Protein AF-A0A368F8T3-F1 (afdb_monomer_lite)

InterPro domains:
  IPR056456 IFT80, second beta-propeller domain [PF23335] (15-98)

Foldseek 3Di:
DDPDFPWDFDDDQDFWDDDPQWIWGDPDQFWIWIDRNVDPPDIDIGGDPAGWRTWDDDDQWIWTDGQFWIWIAGVVDRPDTDIDTDPDRDDDGDTDGDD

Sequence (99 aa):
MFSSRAKAFFIFLFRTVECGGLEVVQTKRNILEVRDLNVDLAQESLETRDRITRAALAYNQLVVVTTLQLYIYSSKNWNTPVIVDLKEKAIALILQASR

Structure (mmCIF, N/CA/C/O backbone):
data_AF-A0A368F8T3-F1
#
_entry.id   AF-A0A368F8T3-F1
#
loop_
_atom_site.group_PDB
_atom_site.id
_atom_site.type_symbol
_atom_site.label_atom_id
_atom_site.label_alt_id
_atom_site.label_comp_id
_atom_site.label_asym_id
_atom_site.label_entity_id
_atom_site.label_seq_id
_atom_site.pdbx_PDB_ins_code
_atom_site.Cartn_x
_atom_site.Cartn_y
_atom_site.Cartn_z
_atom_site.occupancy
_atom_site.B_iso_or_equiv
_atom_site.auth_seq_id
_atom_site.auth_comp_id
_atom_site.auth_asym_id
_atom_site.auth_atom_id
_atom_site.pdbx_PDB_model_num
ATOM 1 N N . MET A 1 1 ? 3.594 -33.012 -16.118 1.00 35.03 1 MET A N 1
ATOM 2 C CA . MET A 1 1 ? 2.546 -32.003 -16.381 1.00 35.03 1 MET A CA 1
ATOM 3 C C . MET A 1 1 ? 1.869 -31.634 -15.062 1.00 35.03 1 MET A C 1
ATOM 5 O O . MET A 1 1 ? 0.837 -32.188 -14.739 1.00 35.03 1 MET A O 1
ATOM 9 N N . PHE A 1 2 ? 2.486 -30.751 -14.275 1.00 28.59 2 PHE A N 1
ATOM 10 C CA . PHE A 1 2 ? 1.852 -30.036 -13.159 1.00 28.59 2 PHE A CA 1
ATOM 11 C C . PHE A 1 2 ? 2.541 -28.671 -13.093 1.00 28.59 2 PHE A C 1
ATOM 13 O O . PHE A 1 2 ? 3.671 -28.550 -12.632 1.00 28.59 2 PHE A O 1
ATOM 20 N N . SER A 1 3 ? 1.901 -27.668 -13.694 1.00 37.78 3 SER A N 1
ATOM 21 C CA . SER A 1 3 ? 2.357 -26.278 -13.681 1.00 37.78 3 SER A CA 1
ATOM 22 C C . SER A 1 3 ? 2.016 -25.691 -12.313 1.00 37.78 3 SER A C 1
ATOM 24 O O . SER A 1 3 ? 0.843 -25.562 -11.954 1.00 37.78 3 SER A O 1
ATOM 26 N N . SER A 1 4 ? 3.051 -25.424 -11.519 1.00 37.12 4 SER A N 1
ATOM 27 C CA . SER A 1 4 ? 2.927 -24.845 -10.186 1.00 37.12 4 SER A CA 1
ATOM 28 C C . SER A 1 4 ? 2.460 -23.396 -10.316 1.00 37.12 4 SER A C 1
ATOM 30 O O . SER A 1 4 ? 3.235 -22.502 -10.654 1.00 37.12 4 SER A O 1
ATOM 32 N N . ARG A 1 5 ? 1.163 -23.162 -10.088 1.00 41.06 5 ARG A N 1
ATOM 33 C CA . ARG A 1 5 ? 0.619 -21.817 -9.880 1.00 41.06 5 ARG A CA 1
ATOM 34 C C . ARG A 1 5 ? 1.248 -21.270 -8.604 1.00 41.06 5 ARG A C 1
ATOM 36 O O . ARG A 1 5 ? 0.858 -21.677 -7.511 1.00 41.06 5 ARG A O 1
ATOM 43 N N . ALA A 1 6 ? 2.218 -20.372 -8.749 1.00 38.25 6 ALA A N 1
ATOM 44 C CA . ALA A 1 6 ? 2.788 -19.631 -7.636 1.00 38.25 6 ALA A CA 1
ATOM 45 C C . ALA A 1 6 ? 1.669 -18.818 -6.973 1.00 38.25 6 ALA A C 1
ATOM 47 O O . ALA A 1 6 ? 1.279 -17.765 -7.468 1.00 38.25 6 ALA A O 1
ATOM 48 N N . LYS A 1 7 ? 1.103 -19.347 -5.887 1.00 35.06 7 LYS A N 1
ATOM 49 C CA . LYS A 1 7 ? 0.261 -18.598 -4.958 1.00 35.06 7 LYS A CA 1
ATOM 50 C C . LYS A 1 7 ? 1.215 -17.884 -4.010 1.00 35.06 7 LYS A C 1
ATOM 52 O O . LYS A 1 7 ? 1.825 -18.526 -3.161 1.00 35.06 7 LYS A O 1
ATOM 57 N N . ALA A 1 8 ? 1.384 -16.581 -4.187 1.00 41.00 8 ALA A N 1
ATOM 58 C CA . ALA A 1 8 ? 2.160 -15.768 -3.263 1.00 41.00 8 ALA A CA 1
ATOM 59 C C . ALA A 1 8 ? 1.287 -15.476 -2.031 1.00 41.00 8 ALA A C 1
ATOM 61 O O . ALA A 1 8 ? 0.326 -14.712 -2.104 1.00 41.00 8 ALA A O 1
ATOM 62 N N . PHE A 1 9 ? 1.575 -16.146 -0.915 1.00 39.34 9 PHE A N 1
ATOM 63 C CA . PHE A 1 9 ? 0.881 -15.952 0.357 1.00 39.34 9 PHE A CA 1
ATOM 64 C C . PHE A 1 9 ? 1.759 -15.067 1.242 1.00 39.34 9 PHE A C 1
ATOM 66 O O . PHE A 1 9 ? 2.722 -15.548 1.831 1.00 39.34 9 PHE A O 1
ATOM 73 N N . PHE A 1 10 ? 1.463 -13.770 1.305 1.00 44.25 10 PHE A N 1
ATOM 74 C CA . PHE A 1 10 ? 2.228 -12.829 2.124 1.00 44.25 10 PHE A CA 1
ATOM 75 C C . PHE A 1 10 ? 1.304 -12.165 3.143 1.00 44.25 10 PHE A C 1
ATOM 77 O O . PHE A 1 10 ? 0.534 -11.260 2.834 1.00 44.25 10 PHE A O 1
ATOM 84 N N . ILE A 1 11 ? 1.384 -12.640 4.386 1.00 44.19 11 ILE A N 1
ATOM 85 C CA . ILE A 1 11 ? 0.912 -11.908 5.561 1.00 44.19 11 ILE A CA 1
ATOM 86 C C . ILE A 1 11 ? 2.146 -11.205 6.116 1.00 44.19 11 ILE A C 1
ATOM 88 O O . ILE A 1 11 ? 3.058 -11.882 6.584 1.00 44.19 11 ILE A O 1
ATOM 92 N N . PHE A 1 12 ? 2.191 -9.874 6.081 1.00 51.75 12 PHE A N 1
ATOM 93 C CA . PHE A 1 12 ? 3.278 -9.130 6.716 1.00 51.75 12 PHE A CA 1
ATOM 94 C C . PHE A 1 12 ? 2.748 -8.214 7.814 1.00 51.75 12 PHE A C 1
ATOM 96 O O . PHE A 1 12 ? 1.794 -7.461 7.615 1.00 51.75 12 PHE A O 1
ATOM 103 N N . LEU A 1 13 ? 3.368 -8.331 8.990 1.00 48.25 13 LEU A N 1
ATOM 104 C CA . LEU A 1 13 ? 3.116 -7.488 10.155 1.00 48.25 13 LEU A CA 1
ATOM 105 C C . LEU A 1 13 ? 4.098 -6.302 10.245 1.00 48.25 13 LEU A C 1
ATOM 107 O O . LEU A 1 13 ? 3.773 -5.399 10.992 1.00 48.25 13 LEU A O 1
ATOM 111 N N . PHE A 1 14 ? 5.222 -6.266 9.499 1.00 44.53 14 PHE A N 1
ATOM 112 C CA . PHE A 1 14 ? 6.171 -5.130 9.282 1.00 44.53 14 PHE A CA 1
ATOM 113 C C . PHE A 1 14 ? 7.365 -5.636 8.426 1.00 44.53 14 PHE A C 1
ATOM 115 O O . PHE A 1 14 ? 7.779 -6.758 8.677 1.00 44.53 14 PHE A O 1
ATOM 122 N N . ARG A 1 15 ? 8.022 -4.957 7.462 1.00 60.44 15 ARG A N 1
ATOM 123 C CA . ARG A 1 15 ? 8.053 -3.537 7.034 1.00 60.44 15 ARG A CA 1
ATOM 124 C C . ARG A 1 15 ? 8.513 -3.331 5.559 1.00 60.44 15 ARG A C 1
ATOM 126 O O . ARG A 1 15 ? 8.457 -2.193 5.100 1.00 60.44 15 ARG A O 1
ATOM 133 N N . THR A 1 16 ? 8.903 -4.387 4.833 1.00 59.69 16 THR A N 1
ATOM 134 C CA . THR A 1 16 ? 9.362 -4.320 3.429 1.00 59.69 16 THR A CA 1
ATOM 135 C C . THR A 1 16 ? 8.768 -5.467 2.610 1.00 59.69 16 THR A C 1
ATOM 137 O O . THR A 1 16 ? 8.722 -6.595 3.102 1.00 59.69 16 THR A O 1
ATOM 140 N N . VAL A 1 17 ? 8.306 -5.198 1.385 1.00 63.78 17 VAL A N 1
ATOM 141 C CA . VAL A 1 17 ? 7.881 -6.232 0.424 1.00 63.78 17 VAL A CA 1
ATOM 142 C C . VAL A 1 17 ? 8.636 -6.050 -0.884 1.00 63.78 17 VAL A C 1
ATOM 144 O O . VAL A 1 17 ? 8.654 -4.950 -1.429 1.00 63.78 17 VAL A O 1
ATOM 147 N N . GLU A 1 18 ? 9.206 -7.139 -1.393 1.00 64.50 18 GLU A N 1
ATOM 148 C CA . GLU A 1 18 ? 9.909 -7.169 -2.672 1.00 64.50 18 GLU A CA 1
ATOM 149 C C . GLU A 1 18 ? 9.170 -8.062 -3.670 1.00 64.50 18 GLU A C 1
ATOM 151 O O . GLU A 1 18 ? 8.843 -9.216 -3.381 1.00 64.50 18 GLU A O 1
ATOM 156 N N . CYS A 1 19 ? 8.896 -7.544 -4.865 1.00 71.38 19 CYS A N 1
ATOM 157 C CA . CYS A 1 19 ? 8.332 -8.339 -5.951 1.00 71.38 19 CYS A CA 1
ATOM 158 C C . CYS A 1 19 ? 8.735 -7.760 -7.305 1.00 71.38 19 CYS A C 1
ATOM 160 O O . CYS A 1 19 ? 8.445 -6.603 -7.596 1.00 71.38 19 CYS A O 1
ATOM 162 N N . GLY A 1 20 ? 9.365 -8.576 -8.155 1.00 71.75 20 GLY A N 1
ATOM 163 C CA . GLY A 1 20 ? 9.646 -8.195 -9.543 1.00 71.75 20 GLY A CA 1
ATOM 164 C C . GLY A 1 20 ? 10.530 -6.953 -9.690 1.00 71.75 20 GLY A C 1
ATOM 165 O O . GLY A 1 20 ? 10.332 -6.191 -10.628 1.00 71.75 20 GLY A O 1
ATOM 166 N N . GLY A 1 21 ? 11.466 -6.734 -8.761 1.00 83.94 21 GLY A N 1
ATOM 167 C CA . GLY A 1 21 ? 12.348 -5.563 -8.752 1.00 83.94 21 GLY A CA 1
ATOM 168 C C . GLY A 1 21 ? 11.756 -4.318 -8.091 1.00 83.94 21 GLY A C 1
ATOM 169 O O . GLY A 1 21 ? 12.431 -3.305 -8.029 1.00 83.94 21 GLY A O 1
ATOM 170 N N . LEU A 1 22 ? 10.535 -4.380 -7.560 1.00 88.06 22 LEU A N 1
ATOM 171 C CA . LEU A 1 22 ? 9.974 -3.313 -6.736 1.00 88.06 22 LEU A CA 1
ATOM 172 C C . LEU A 1 22 ? 10.173 -3.635 -5.260 1.00 88.06 22 LEU A C 1
ATOM 174 O O . LEU A 1 22 ? 9.831 -4.734 -4.824 1.00 88.06 22 LEU A O 1
ATOM 178 N N . GLU A 1 23 ? 10.657 -2.659 -4.505 1.00 89.19 23 GLU A N 1
ATOM 179 C CA . GLU A 1 23 ? 10.724 -2.662 -3.049 1.00 89.19 23 GLU A CA 1
ATOM 180 C C . GLU A 1 23 ? 9.697 -1.664 -2.503 1.00 89.19 23 GLU A C 1
ATOM 182 O O . GLU A 1 23 ? 9.598 -0.533 -2.977 1.00 89.19 23 GLU A O 1
ATOM 187 N N . VAL A 1 24 ? 8.920 -2.073 -1.502 1.00 90.94 24 VAL A N 1
ATOM 188 C CA . VAL A 1 24 ? 7.955 -1.198 -0.825 1.00 90.94 24 VAL A CA 1
ATOM 189 C C . VAL A 1 24 ? 8.242 -1.195 0.663 1.00 90.94 24 VAL A C 1
ATOM 191 O O . VAL A 1 24 ? 8.131 -2.239 1.303 1.00 90.94 24 VAL A O 1
ATOM 194 N N . VAL A 1 25 ? 8.542 -0.024 1.222 1.00 90.88 25 VAL A N 1
ATOM 195 C CA . VAL A 1 25 ? 8.895 0.155 2.634 1.00 90.88 25 VAL A CA 1
ATOM 196 C C . VAL A 1 25 ? 7.895 1.071 3.321 1.00 90.88 25 VAL A C 1
ATOM 198 O O . VAL A 1 25 ? 7.668 2.202 2.899 1.00 90.88 25 VAL A O 1
ATOM 201 N N . GLN A 1 26 ? 7.341 0.631 4.451 1.00 92.62 26 GLN A N 1
ATOM 202 C CA . GLN A 1 26 ? 6.543 1.523 5.290 1.00 92.62 26 GLN A CA 1
ATOM 203 C C . GLN A 1 26 ? 7.450 2.409 6.149 1.00 92.62 26 GLN A C 1
ATOM 205 O O . GLN A 1 26 ? 8.050 1.956 7.132 1.00 92.62 26 GLN A O 1
ATOM 210 N N . THR A 1 27 ? 7.526 3.694 5.808 1.00 91.81 27 THR A N 1
ATOM 211 C CA . THR A 1 27 ? 8.356 4.673 6.525 1.00 91.81 27 THR A CA 1
ATOM 212 C C . THR A 1 27 ? 7.601 5.333 7.674 1.00 91.81 27 THR A C 1
ATOM 214 O O . THR A 1 27 ? 8.174 5.533 8.748 1.00 91.81 27 THR A O 1
ATOM 217 N N . LYS A 1 28 ? 6.295 5.592 7.506 1.00 92.81 28 LYS A N 1
ATOM 218 C CA . LYS A 1 28 ? 5.411 6.144 8.549 1.00 92.81 28 LYS A CA 1
ATOM 219 C C . LYS A 1 28 ? 4.105 5.363 8.655 1.00 92.81 28 LYS A C 1
ATOM 221 O O . LYS A 1 28 ? 3.777 4.516 7.832 1.00 92.81 28 LYS A O 1
ATOM 226 N N . ARG A 1 29 ? 3.300 5.687 9.671 1.00 94.12 29 ARG A N 1
ATOM 227 C CA . ARG A 1 29 ? 1.998 5.038 9.915 1.00 94.12 29 ARG A CA 1
ATOM 228 C C . ARG A 1 29 ? 1.037 5.091 8.716 1.00 94.12 29 ARG A C 1
ATOM 230 O O . ARG A 1 29 ? 0.158 4.245 8.639 1.00 94.12 29 ARG A O 1
ATOM 237 N N . ASN A 1 30 ? 1.185 6.073 7.832 1.00 95.50 30 ASN A N 1
ATOM 238 C CA . ASN A 1 30 ? 0.335 6.318 6.668 1.00 95.50 30 ASN A CA 1
ATOM 239 C C . ASN A 1 30 ? 1.143 6.582 5.382 1.00 95.50 30 ASN A C 1
ATOM 241 O O . ASN A 1 30 ? 0.590 7.123 4.435 1.00 95.50 30 ASN A O 1
ATOM 245 N N . ILE A 1 31 ? 2.443 6.255 5.361 1.00 95.44 31 ILE A N 1
ATOM 246 C CA . ILE A 1 31 ? 3.313 6.494 4.198 1.00 95.44 31 ILE A CA 1
ATOM 247 C C . ILE A 1 31 ? 4.069 5.215 3.842 1.00 95.44 31 ILE A C 1
ATOM 249 O O . ILE A 1 31 ? 4.680 4.591 4.720 1.00 95.44 31 ILE A O 1
ATOM 253 N N . LEU A 1 32 ? 4.039 4.868 2.556 1.00 95.12 32 LEU A N 1
ATOM 254 C CA .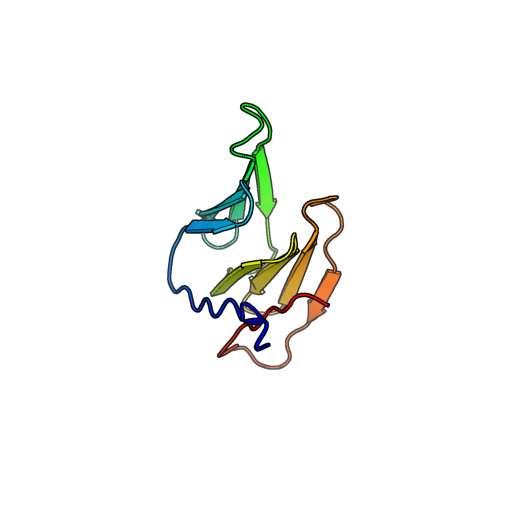 LEU A 1 32 ? 4.867 3.841 1.927 1.00 95.12 32 LEU A CA 1
ATOM 255 C C . LEU A 1 32 ? 5.797 4.499 0.909 1.00 95.12 32 LEU A C 1
ATOM 257 O O . LEU A 1 32 ? 5.344 5.284 0.087 1.00 95.12 32 LEU A O 1
ATOM 261 N N . GLU A 1 33 ? 7.072 4.141 0.940 1.00 94.12 33 GLU A N 1
ATOM 262 C CA . GLU A 1 33 ? 8.020 4.457 -0.125 1.00 94.12 33 GLU A CA 1
ATOM 263 C C . GLU A 1 33 ? 8.106 3.256 -1.059 1.00 94.12 33 GLU A C 1
ATOM 265 O O . GLU A 1 33 ? 8.307 2.130 -0.598 1.00 94.12 33 GLU A O 1
ATOM 270 N N . VAL A 1 34 ? 7.946 3.490 -2.357 1.00 93.12 34 VAL A N 1
ATOM 271 C CA . VAL A 1 34 ? 8.120 2.480 -3.399 1.00 93.12 34 VAL A CA 1
ATOM 272 C C . VAL A 1 34 ? 9.376 2.810 -4.184 1.00 93.12 34 VAL A C 1
ATOM 274 O O . VAL A 1 34 ? 9.514 3.930 -4.667 1.00 93.12 34 VAL A O 1
ATOM 277 N N . ARG A 1 35 ? 10.274 1.840 -4.332 1.00 91.00 35 ARG A N 1
ATOM 278 C CA . ARG A 1 35 ? 11.506 1.956 -5.108 1.00 91.00 35 ARG A CA 1
ATOM 279 C C . ARG A 1 35 ? 11.536 0.892 -6.197 1.00 91.00 35 ARG A C 1
ATOM 281 O O . ARG A 1 35 ? 11.289 -0.280 -5.919 1.00 91.00 35 ARG A O 1
ATOM 288 N N . ASP A 1 36 ? 11.875 1.289 -7.419 1.00 88.38 36 ASP A N 1
ATOM 289 C CA . ASP A 1 36 ? 12.262 0.341 -8.465 1.00 88.38 36 ASP A CA 1
ATOM 290 C C . ASP A 1 36 ? 13.767 0.083 -8.374 1.00 88.38 36 ASP A C 1
ATOM 292 O O . ASP A 1 36 ? 14.587 0.961 -8.622 1.00 88.38 36 ASP A O 1
ATOM 296 N N . LEU A 1 37 ? 14.139 -1.135 -7.994 1.00 85.75 37 LEU A N 1
ATOM 297 C CA . LEU A 1 37 ? 15.526 -1.567 -7.844 1.00 85.75 37 LEU A CA 1
ATOM 298 C C . LEU A 1 37 ? 16.258 -1.685 -9.189 1.00 85.75 37 LEU A C 1
ATOM 300 O O . LEU A 1 37 ? 17.476 -1.838 -9.201 1.00 85.75 37 LEU A O 1
ATOM 304 N N . ASN A 1 38 ? 15.544 -1.617 -10.317 1.00 85.19 38 ASN A N 1
ATOM 305 C CA . ASN A 1 38 ? 16.149 -1.603 -11.648 1.00 85.19 38 ASN A CA 1
ATOM 306 C C . ASN A 1 38 ? 16.432 -0.180 -12.155 1.00 85.19 38 ASN A C 1
ATOM 308 O O . ASN A 1 38 ? 17.064 -0.024 -13.201 1.00 85.19 38 ASN A O 1
ATOM 312 N N . VAL A 1 39 ? 15.941 0.851 -11.457 1.00 83.56 39 VAL A N 1
ATOM 313 C CA . VAL A 1 39 ? 16.038 2.253 -11.875 1.00 83.56 39 VAL A CA 1
ATOM 314 C C . VAL A 1 39 ? 16.458 3.111 -10.679 1.00 83.56 39 VAL A C 1
ATOM 316 O O . VAL A 1 39 ? 15.633 3.465 -9.844 1.00 83.56 39 VAL A O 1
ATOM 319 N N . ASP A 1 40 ? 17.732 3.513 -10.636 1.00 72.69 40 ASP A N 1
ATOM 320 C CA . ASP A 1 40 ? 18.370 4.183 -9.481 1.00 72.69 40 ASP A CA 1
ATOM 321 C C . ASP A 1 40 ? 17.616 5.401 -8.907 1.00 72.69 40 ASP A C 1
ATOM 323 O O . ASP A 1 40 ? 17.755 5.715 -7.725 1.00 72.69 40 ASP A O 1
ATOM 327 N N . LEU A 1 41 ? 16.826 6.106 -9.724 1.00 74.00 41 LEU A N 1
ATOM 328 C CA . LEU A 1 41 ? 16.121 7.336 -9.336 1.00 74.00 41 LEU A CA 1
ATOM 329 C C . LEU A 1 41 ? 14.593 7.190 -9.260 1.00 74.00 41 LEU A C 1
ATOM 331 O O . LEU A 1 41 ? 13.904 8.182 -9.025 1.00 74.00 41 LEU A O 1
ATOM 335 N N . ALA A 1 42 ? 14.039 5.993 -9.463 1.00 79.56 42 ALA A N 1
ATOM 336 C CA . ALA A 1 42 ? 12.596 5.782 -9.407 1.00 79.56 42 ALA A CA 1
ATOM 337 C C . ALA A 1 42 ? 12.157 5.484 -7.966 1.00 79.56 42 ALA A C 1
ATOM 339 O O . ALA A 1 42 ? 12.173 4.336 -7.514 1.00 79.56 42 ALA A O 1
ATOM 340 N N . GLN A 1 43 ? 11.767 6.540 -7.251 1.00 87.50 43 GLN A N 1
ATOM 341 C CA . GLN A 1 43 ? 11.197 6.454 -5.911 1.00 87.50 43 GLN A CA 1
ATOM 342 C C . GLN A 1 43 ? 9.907 7.275 -5.825 1.00 87.50 43 GLN A C 1
ATOM 344 O O . GLN A 1 43 ? 9.878 8.432 -6.234 1.00 87.50 43 GLN A O 1
ATOM 349 N N . GLU A 1 44 ? 8.859 6.677 -5.267 1.00 93.62 44 GLU A N 1
ATOM 350 C CA . GLU A 1 44 ? 7.533 7.280 -5.125 1.00 93.62 44 GLU A CA 1
ATOM 351 C C . GLU A 1 44 ? 7.055 7.178 -3.674 1.00 93.62 44 GLU A C 1
ATOM 353 O O . GLU A 1 44 ? 7.165 6.121 -3.047 1.00 93.62 44 GLU A O 1
ATOM 358 N N . SER A 1 45 ? 6.487 8.266 -3.149 1.00 95.19 45 SER A N 1
ATOM 359 C CA . SER A 1 45 ? 5.941 8.320 -1.789 1.00 95.19 45 SER A CA 1
ATOM 360 C C . SER A 1 45 ? 4.417 8.257 -1.836 1.00 95.19 45 SER A C 1
ATOM 362 O O . SER A 1 45 ? 3.755 9.167 -2.335 1.00 95.19 45 SER A O 1
ATOM 364 N N . LEU A 1 46 ? 3.847 7.164 -1.332 1.00 96.38 46 LEU A N 1
ATOM 365 C CA . LEU A 1 46 ? 2.408 6.920 -1.312 1.00 96.38 46 LEU A CA 1
ATOM 366 C C . LEU A 1 46 ? 1.852 7.240 0.070 1.00 96.38 46 LEU A C 1
ATOM 368 O O . LEU A 1 46 ? 2.088 6.507 1.035 1.00 96.38 46 LEU A O 1
ATOM 372 N N . GLU A 1 47 ? 1.081 8.320 0.157 1.00 96.38 47 GLU A N 1
ATOM 373 C CA . GLU A 1 47 ? 0.404 8.721 1.385 1.00 96.38 47 GLU A CA 1
ATOM 374 C C . GLU A 1 47 ? -1.060 8.262 1.392 1.00 96.38 47 GLU A C 1
ATOM 376 O O . GLU A 1 47 ? -1.839 8.542 0.479 1.00 96.38 47 GLU A O 1
ATOM 381 N N . THR A 1 48 ? -1.449 7.557 2.453 1.00 96.19 48 THR A N 1
ATOM 382 C CA . THR A 1 48 ? -2.838 7.182 2.718 1.00 96.19 48 THR A CA 1
ATOM 383 C C . THR A 1 48 ? -3.482 8.150 3.703 1.00 96.19 48 THR A C 1
ATOM 385 O O . THR A 1 48 ? -2.822 8.723 4.575 1.00 96.19 48 THR A O 1
ATOM 388 N N . ARG A 1 49 ? -4.812 8.285 3.622 1.00 95.69 49 ARG A N 1
ATOM 389 C CA . ARG A 1 49 ? -5.587 9.115 4.559 1.00 95.69 49 ARG A CA 1
ATOM 390 C C . ARG A 1 49 ? -5.490 8.601 5.996 1.00 95.69 49 ARG A C 1
ATOM 392 O O . ARG A 1 49 ? -5.352 9.376 6.938 1.00 95.69 49 ARG A O 1
ATOM 399 N N . ASP A 1 50 ? -5.578 7.285 6.148 1.00 93.31 50 ASP A N 1
ATOM 400 C CA . ASP A 1 50 ? -5.641 6.602 7.435 1.00 93.31 50 ASP A CA 1
ATOM 401 C C . ASP A 1 50 ? -4.406 5.734 7.684 1.00 93.31 50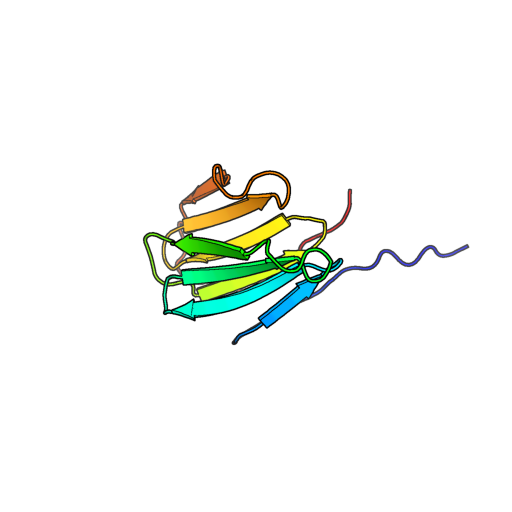 ASP A C 1
ATOM 403 O O . ASP A 1 50 ? -3.589 5.501 6.791 1.00 93.31 50 ASP A O 1
ATOM 407 N N . ARG A 1 51 ? -4.273 5.218 8.912 1.00 92.81 51 ARG A N 1
ATOM 408 C CA . ARG A 1 51 ? -3.161 4.335 9.281 1.00 92.81 51 ARG A CA 1
ATOM 409 C C . ARG A 1 51 ? -3.196 3.052 8.454 1.00 92.81 51 ARG A C 1
ATOM 411 O O . ARG A 1 51 ? -4.185 2.321 8.485 1.00 92.81 51 ARG A O 1
ATOM 418 N N . ILE A 1 52 ? -2.072 2.740 7.825 1.00 93.06 52 ILE A N 1
ATOM 419 C CA . ILE A 1 52 ? -1.820 1.482 7.130 1.00 93.06 52 ILE A CA 1
ATOM 420 C C . ILE A 1 52 ? -1.722 0.371 8.171 1.00 93.06 52 ILE A C 1
ATOM 422 O O . ILE A 1 52 ? -0.973 0.466 9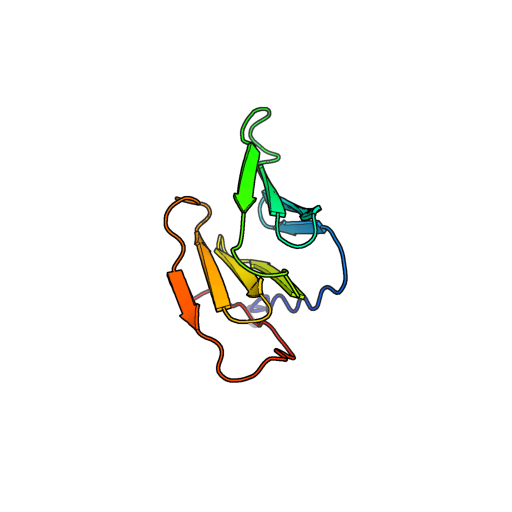.145 1.00 93.06 52 ILE A O 1
ATOM 426 N N . THR A 1 53 ? -2.517 -0.671 7.971 1.00 90.88 53 THR A N 1
ATOM 427 C CA . THR A 1 53 ? -2.552 -1.862 8.821 1.00 90.88 53 THR A CA 1
ATOM 428 C C . THR A 1 53 ? -1.913 -3.065 8.148 1.00 90.88 53 THR A C 1
ATOM 430 O O . THR A 1 53 ? -1.341 -3.902 8.842 1.00 90.88 53 THR A O 1
ATOM 433 N N . ARG A 1 54 ? -1.993 -3.157 6.813 1.00 90.94 54 ARG A N 1
ATOM 434 C CA . ARG A 1 54 ? -1.361 -4.208 6.009 1.00 90.94 54 ARG A CA 1
ATOM 435 C C . ARG A 1 54 ? -0.991 -3.673 4.633 1.00 90.94 54 ARG A C 1
ATOM 437 O O . ARG A 1 54 ? -1.665 -2.787 4.113 1.00 90.94 54 ARG A O 1
ATOM 444 N N . ALA A 1 55 ? 0.022 -4.273 4.027 1.00 91.56 55 ALA A N 1
ATOM 445 C CA . ALA A 1 55 ? 0.345 -4.082 2.624 1.00 91.56 55 ALA A CA 1
ATOM 446 C C . ALA A 1 55 ? 0.778 -5.417 2.008 1.00 91.56 55 ALA A C 1
ATOM 448 O O . ALA A 1 55 ? 1.346 -6.264 2.701 1.00 91.56 55 ALA A O 1
ATOM 449 N N . ALA A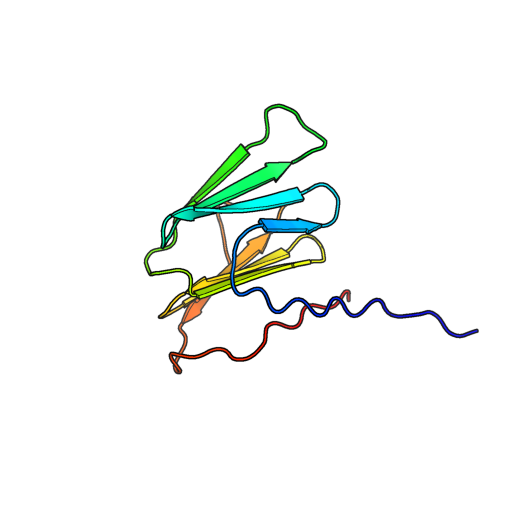 1 56 ? 0.497 -5.605 0.723 1.00 91.94 56 ALA A N 1
ATOM 450 C CA . ALA A 1 56 ? 0.941 -6.753 -0.056 1.00 91.94 56 ALA A CA 1
ATOM 451 C C . ALA A 1 56 ? 1.259 -6.312 -1.487 1.00 91.94 56 ALA A C 1
ATOM 453 O O . ALA A 1 56 ? 0.504 -5.548 -2.084 1.00 91.94 56 ALA A O 1
ATOM 454 N N . LEU A 1 57 ? 2.375 -6.793 -2.027 1.00 90.50 57 LEU A N 1
ATOM 455 C CA . LEU A 1 57 ? 2.814 -6.511 -3.387 1.00 90.50 57 LEU A CA 1
ATOM 456 C C . LEU A 1 57 ? 2.944 -7.831 -4.142 1.00 90.50 57 LEU A C 1
ATOM 458 O O . LEU A 1 57 ? 3.729 -8.698 -3.763 1.00 90.50 57 LEU A O 1
ATOM 462 N N . ALA A 1 58 ? 2.189 -7.966 -5.226 1.00 88.62 58 ALA A N 1
ATOM 463 C CA . ALA A 1 58 ? 2.298 -9.090 -6.143 1.00 88.62 58 ALA A CA 1
ATOM 464 C C . ALA A 1 58 ? 1.714 -8.719 -7.509 1.00 88.62 58 ALA A C 1
ATOM 466 O O . ALA A 1 58 ? 0.790 -7.912 -7.606 1.00 88.62 58 ALA A O 1
ATOM 467 N N . TYR A 1 59 ? 2.226 -9.338 -8.575 1.00 88.31 59 TYR A N 1
ATOM 468 C CA . TYR A 1 59 ? 1.700 -9.194 -9.941 1.00 88.31 59 TYR A CA 1
ATOM 469 C C . TYR A 1 59 ? 1.512 -7.733 -10.389 1.00 88.31 59 TYR A C 1
ATOM 471 O O . TYR A 1 59 ? 0.491 -7.391 -10.986 1.00 88.31 59 TYR A O 1
ATOM 479 N N . ASN A 1 60 ? 2.489 -6.862 -10.107 1.00 88.88 60 ASN A N 1
ATOM 480 C CA . ASN A 1 60 ? 2.453 -5.432 -10.459 1.00 88.88 60 ASN A CA 1
ATOM 481 C C . ASN A 1 60 ? 1.312 -4.640 -9.791 1.00 88.88 60 ASN A C 1
ATOM 483 O O . ASN A 1 60 ? 0.905 -3.587 -10.291 1.00 88.88 60 ASN A O 1
ATOM 487 N N . GLN A 1 61 ? 0.770 -5.163 -8.688 1.00 91.44 61 GLN A N 1
ATOM 488 C CA . GLN A 1 61 ? -0.273 -4.533 -7.888 1.00 91.44 61 GLN A CA 1
ATOM 489 C C . GLN A 1 61 ? 0.163 -4.474 -6.422 1.00 91.44 61 GLN A C 1
ATOM 491 O O . GLN A 1 61 ? 0.498 -5.501 -5.823 1.00 91.44 61 GLN A O 1
ATOM 496 N N . LEU A 1 62 ? 0.118 -3.279 -5.841 1.00 93.88 62 LEU A N 1
ATOM 497 C CA . LEU A 1 62 ? 0.312 -3.054 -4.413 1.00 93.88 62 LEU A CA 1
ATOM 498 C C . LEU A 1 62 ? -1.058 -2.827 -3.774 1.00 93.88 62 LEU A C 1
ATOM 500 O O . LEU A 1 62 ? -1.735 -1.841 -4.058 1.00 93.88 62 LEU A O 1
ATOM 504 N N . VAL A 1 63 ? -1.461 -3.746 -2.905 1.00 95.06 63 VAL A N 1
ATOM 505 C CA . VAL A 1 63 ? -2.667 -3.631 -2.089 1.00 95.06 63 VAL A CA 1
ATOM 506 C C . VAL A 1 63 ? -2.273 -3.054 -0.737 1.00 95.06 63 VAL A C 1
ATOM 508 O O . VAL A 1 63 ? -1.457 -3.642 -0.030 1.00 95.06 63 VAL A O 1
ATOM 511 N N . VAL A 1 64 ? -2.872 -1.929 -0.355 1.00 94.50 64 VAL A N 1
ATOM 512 C CA . VAL A 1 64 ? -2.658 -1.272 0.939 1.00 94.50 64 VAL A CA 1
ATOM 513 C C . VAL A 1 64 ? -3.9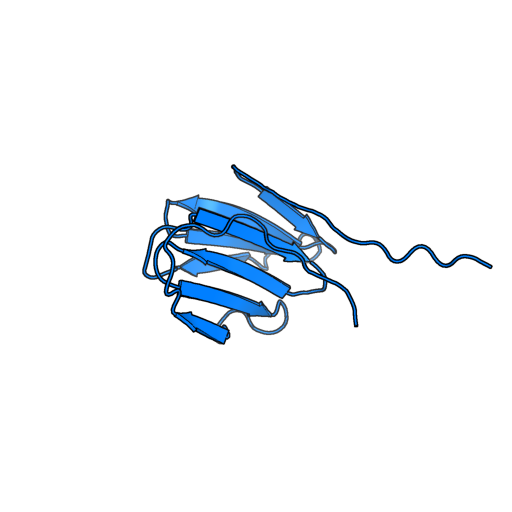79 -1.228 1.686 1.00 94.50 64 VAL A C 1
ATOM 515 O O . VAL A 1 64 ? -4.962 -0.673 1.208 1.00 94.50 64 VAL A O 1
ATOM 518 N N . VAL A 1 65 ? -4.006 -1.811 2.876 1.00 94.19 65 VAL A N 1
ATOM 519 C CA . VAL A 1 65 ? -5.175 -1.825 3.754 1.00 94.19 65 VAL A CA 1
ATOM 520 C C . VAL A 1 65 ? -4.944 -0.819 4.865 1.00 94.19 65 VAL A C 1
ATOM 522 O O . VAL A 1 65 ? -3.998 -0.951 5.646 1.00 94.19 65 VAL A O 1
ATOM 525 N N . THR A 1 66 ? -5.829 0.159 4.985 1.00 93.56 66 THR A N 1
ATOM 526 C CA . THR A 1 66 ? -5.870 1.095 6.107 1.00 93.56 66 THR A CA 1
ATOM 527 C C . THR A 1 66 ? -6.936 0.682 7.119 1.00 93.56 66 THR A C 1
ATOM 529 O O . THR A 1 66 ? -7.552 -0.376 7.009 1.00 93.56 66 THR A O 1
ATOM 532 N N . THR A 1 67 ? -7.154 1.499 8.147 1.00 91.69 67 THR A N 1
ATOM 533 C CA . THR A 1 67 ? -8.229 1.265 9.119 1.00 91.69 67 THR A CA 1
ATOM 534 C C . THR A 1 67 ? -9.635 1.442 8.548 1.00 91.69 67 THR A C 1
ATOM 536 O O . THR A 1 67 ? -10.577 0.961 9.174 1.00 91.69 67 THR A O 1
ATOM 539 N N . LEU A 1 68 ? -9.788 2.153 7.424 1.00 93.56 68 LEU A N 1
ATOM 540 C CA . LEU A 1 68 ? -11.093 2.506 6.845 1.00 93.56 68 LEU A CA 1
ATOM 541 C C . LEU A 1 68 ? -11.215 2.173 5.355 1.00 93.56 68 LEU A C 1
ATOM 543 O O . LEU A 1 68 ? -12.331 2.078 4.855 1.00 93.56 68 LEU A O 1
ATOM 547 N N . GLN A 1 69 ? -10.102 2.009 4.640 1.00 95.31 69 GLN A N 1
ATOM 548 C CA . GLN A 1 69 ? -10.090 1.881 3.187 1.00 95.31 69 GLN A CA 1
ATOM 549 C C . GLN A 1 69 ? -9.056 0.856 2.724 1.00 95.31 69 GLN A C 1
ATOM 551 O O . GLN A 1 69 ? -8.068 0.575 3.400 1.00 95.31 69 GLN A O 1
ATOM 556 N N . LEU A 1 70 ? -9.273 0.316 1.535 1.00 94.56 70 LEU A N 1
ATOM 557 C CA . LEU A 1 70 ? -8.312 -0.467 0.780 1.00 94.56 70 LEU A CA 1
ATOM 558 C C . LEU A 1 70 ? -7.941 0.309 -0.482 1.00 94.56 70 LEU A C 1
ATOM 560 O O . LEU A 1 70 ? -8.814 0.783 -1.203 1.00 94.56 70 LEU A O 1
ATOM 564 N N . TYR A 1 71 ? -6.645 0.418 -0.737 1.00 97.25 71 TYR A N 1
ATOM 565 C CA . TYR A 1 71 ? -6.070 1.013 -1.932 1.00 97.25 71 TYR A CA 1
ATOM 566 C C . TYR A 1 71 ? -5.453 -0.101 -2.775 1.00 97.25 71 TYR A C 1
ATOM 568 O O . TYR A 1 71 ? -4.742 -0.958 -2.247 1.00 97.25 71 TYR A O 1
ATOM 576 N N . ILE A 1 72 ? -5.696 -0.082 -4.080 1.00 96.31 72 ILE A N 1
ATOM 577 C CA . ILE A 1 72 ? -5.021 -0.946 -5.049 1.00 96.31 72 ILE A CA 1
ATOM 578 C C . ILE A 1 72 ? -4.274 -0.041 -6.016 1.00 96.31 72 ILE A C 1
ATOM 580 O O . ILE A 1 72 ? -4.881 0.632 -6.851 1.00 96.31 72 ILE A O 1
ATOM 584 N N . TYR A 1 73 ? -2.955 -0.026 -5.884 1.00 96.19 73 TYR A N 1
ATOM 585 C CA . TYR A 1 73 ? -2.063 0.696 -6.772 1.00 96.19 73 TYR A CA 1
ATOM 586 C C . TYR A 1 73 ? -1.558 -0.225 -7.877 1.00 96.19 73 TYR A C 1
ATOM 588 O O . TYR A 1 73 ? -1.220 -1.384 -7.624 1.00 96.19 73 TYR A O 1
ATOM 596 N N . SER A 1 74 ? -1.428 0.314 -9.087 1.00 93.56 74 SER A N 1
ATOM 597 C CA . SER A 1 74 ? -0.703 -0.348 -10.167 1.00 93.56 74 SER A CA 1
ATOM 598 C C . SER A 1 74 ? 0.707 0.212 -10.255 1.00 93.56 74 SER A C 1
ATOM 600 O O . SER A 1 74 ? 0.874 1.427 -10.295 1.00 93.56 74 SER A O 1
ATOM 602 N N . SER A 1 75 ? 1.708 -0.652 -10.429 1.00 89.94 75 SER A N 1
ATOM 603 C CA . SER A 1 75 ? 3.078 -0.180 -10.665 1.00 89.94 75 SER A CA 1
ATOM 604 C C . SER A 1 75 ? 3.269 0.595 -11.971 1.00 89.94 75 SER A C 1
ATOM 606 O O . SER A 1 75 ? 4.299 1.227 -12.167 1.00 89.94 75 SER A O 1
ATOM 608 N N . LYS A 1 76 ? 2.267 0.586 -12.859 1.00 90.12 76 LYS A N 1
ATOM 609 C CA . LYS A 1 76 ? 2.240 1.414 -14.071 1.00 90.12 76 LYS A CA 1
ATOM 610 C C . LYS A 1 76 ? 1.837 2.864 -13.801 1.00 90.12 76 LYS A C 1
ATOM 612 O O . LYS A 1 76 ? 2.131 3.727 -14.619 1.00 90.12 76 LYS A O 1
ATOM 617 N N . ASN A 1 77 ? 1.091 3.111 -12.724 1.00 92.25 77 ASN A N 1
ATOM 618 C CA . ASN A 1 77 ? 0.643 4.440 -12.326 1.00 92.25 77 ASN A CA 1
ATOM 619 C C . ASN A 1 77 ? 0.243 4.437 -10.844 1.00 92.25 77 ASN A C 1
ATOM 621 O O . ASN A 1 77 ? -0.846 3.983 -10.480 1.00 92.25 77 ASN A O 1
ATOM 625 N N . TRP A 1 78 ? 1.115 4.988 -10.004 1.00 93.75 78 TRP A N 1
ATOM 626 C CA . TRP A 1 78 ? 0.906 5.079 -8.562 1.00 93.75 78 TRP A CA 1
ATOM 627 C C . TRP A 1 78 ? -0.082 6.183 -8.148 1.00 93.75 78 TRP A C 1
ATOM 629 O O . TRP A 1 78 ? -0.617 6.147 -7.043 1.00 93.75 78 TRP A O 1
ATOM 639 N N . ASN A 1 79 ? -0.378 7.142 -9.029 1.00 93.38 79 ASN A N 1
ATOM 640 C CA . ASN A 1 79 ? -1.148 8.340 -8.678 1.00 93.38 79 ASN A CA 1
ATOM 641 C C . ASN A 1 79 ? -2.668 8.125 -8.667 1.00 93.38 79 ASN A C 1
ATOM 643 O O . ASN A 1 79 ? -3.402 8.920 -8.084 1.00 93.38 79 ASN A O 1
ATOM 647 N N . THR A 1 80 ? -3.160 7.066 -9.314 1.00 95.38 80 THR A N 1
ATOM 648 C CA . THR A 1 80 ? -4.601 6.793 -9.444 1.00 95.38 80 THR A CA 1
ATOM 649 C C . THR A 1 80 ? -4.952 5.408 -8.896 1.00 95.38 80 THR A C 1
ATOM 651 O O . THR A 1 80 ? -5.261 4.502 -9.679 1.00 95.38 80 THR A O 1
ATOM 654 N N . PRO A 1 81 ? -4.872 5.199 -7.570 1.00 97.31 81 PRO A N 1
ATOM 655 C CA . PRO A 1 81 ? -5.277 3.936 -6.973 1.00 97.31 81 PRO A CA 1
ATOM 656 C C . PRO A 1 81 ? -6.785 3.724 -7.096 1.00 97.31 81 PRO A C 1
ATOM 658 O O . PRO A 1 81 ? -7.577 4.667 -7.053 1.00 97.31 81 PRO A O 1
ATOM 661 N N . VAL A 1 82 ? -7.194 2.459 -7.154 1.00 97.50 82 VAL A N 1
ATOM 662 C CA . VAL A 1 82 ? -8.580 2.090 -6.851 1.00 97.50 82 VAL A CA 1
ATOM 663 C C . VAL A 1 82 ? -8.752 2.129 -5.338 1.00 97.50 82 VAL A C 1
ATOM 665 O O . VAL A 1 82 ? -7.957 1.523 -4.622 1.00 97.50 82 VAL A O 1
ATOM 668 N N . ILE A 1 83 ? -9.784 2.819 -4.854 1.00 97.12 83 IL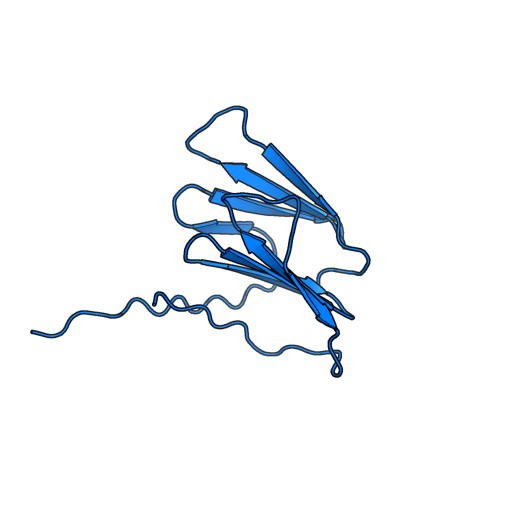E A N 1
ATOM 669 C CA . ILE A 1 83 ? -10.067 2.969 -3.423 1.00 97.12 83 ILE A CA 1
ATOM 670 C C . ILE A 1 83 ? -11.410 2.315 -3.109 1.00 97.12 83 ILE A C 1
ATOM 672 O O . ILE A 1 83 ? -12.399 2.547 -3.804 1.00 97.12 83 ILE A O 1
ATOM 676 N N . VAL A 1 84 ? -11.438 1.493 -2.063 1.00 95.56 84 VAL A N 1
ATOM 677 C CA . VAL A 1 84 ? -12.627 0.773 -1.597 1.00 95.56 84 VAL A CA 1
ATOM 678 C C . VAL A 1 84 ? -12.804 1.008 -0.102 1.00 95.56 84 VAL A C 1
ATOM 680 O O . VAL A 1 84 ? -11.882 0.758 0.670 1.00 95.56 84 VAL A O 1
ATOM 683 N N . ASP A 1 85 ? -13.988 1.445 0.321 1.00 94.50 85 ASP A N 1
ATOM 684 C CA . ASP A 1 85 ? -14.300 1.596 1.743 1.00 94.50 85 ASP A CA 1
ATOM 685 C C . ASP A 1 85 ? -14.492 0.233 2.420 1.00 94.50 85 ASP A C 1
ATOM 687 O O . ASP A 1 85 ? -15.159 -0.669 1.902 1.00 94.50 85 ASP A O 1
ATOM 691 N N . LEU A 1 86 ? -13.925 0.086 3.615 1.00 90.06 86 LEU A N 1
ATOM 692 C CA . LEU A 1 86 ? -14.023 -1.121 4.424 1.00 90.06 86 LEU A CA 1
ATOM 693 C C . LEU A 1 86 ? -15.136 -0.971 5.461 1.00 90.06 86 LEU A C 1
ATOM 695 O O . LEU A 1 86 ? -15.146 -0.040 6.264 1.00 90.06 86 LEU A O 1
ATOM 699 N N . LYS A 1 87 ? -16.064 -1.932 5.478 1.00 85.00 87 LYS A N 1
ATOM 700 C CA . LYS A 1 87 ? -17.119 -2.007 6.505 1.00 85.00 87 LYS A CA 1
ATOM 701 C C . LYS A 1 87 ? -16.597 -2.558 7.832 1.00 85.00 87 LYS A C 1
ATOM 703 O O . LYS A 1 87 ? -17.071 -2.170 8.896 1.00 85.00 87 LYS A O 1
ATOM 708 N N . GLU A 1 88 ? -15.616 -3.454 7.765 1.00 77.38 88 GLU A N 1
ATOM 709 C CA . GLU A 1 88 ? -14.983 -4.080 8.922 1.00 77.38 88 GLU A CA 1
ATOM 710 C C . GLU A 1 88 ? -13.557 -3.562 9.103 1.00 77.38 88 GLU A C 1
ATOM 712 O O . GLU A 1 88 ? -12.804 -3.405 8.145 1.00 77.38 88 GLU A O 1
ATOM 717 N N . LYS A 1 89 ? -13.171 -3.317 10.358 1.00 70.75 89 LYS A N 1
ATOM 718 C CA . LYS A 1 89 ? -11.889 -2.677 10.695 1.00 70.75 89 LYS A CA 1
ATOM 719 C C . LYS A 1 89 ? -10.686 -3.624 10.656 1.00 70.75 89 LYS A C 1
ATOM 721 O O . LYS A 1 89 ? -9.554 -3.162 10.785 1.00 70.75 89 LYS A O 1
ATOM 726 N N . ALA A 1 90 ? -10.911 -4.933 10.542 1.00 76.44 90 ALA A N 1
ATOM 727 C CA . ALA A 1 90 ? -9.864 -5.941 10.639 1.00 76.44 90 ALA A CA 1
ATOM 728 C C . ALA A 1 90 ? -9.877 -6.856 9.415 1.00 76.44 90 ALA A C 1
ATOM 730 O O . ALA A 1 90 ? -10.661 -7.793 9.324 1.00 76.44 90 ALA A O 1
ATOM 731 N N . ILE A 1 91 ? -8.955 -6.614 8.487 1.00 83.50 91 ILE A N 1
ATOM 732 C CA . ILE A 1 91 ? -8.668 -7.568 7.416 1.00 83.50 91 ILE A CA 1
ATOM 733 C C . ILE A 1 91 ? -7.750 -8.655 7.975 1.00 83.50 91 ILE A C 1
ATOM 735 O O . ILE A 1 91 ? -6.741 -8.350 8.614 1.00 83.50 91 ILE A O 1
ATOM 739 N N . ALA A 1 92 ? -8.089 -9.924 7.752 1.00 82.81 92 ALA A N 1
ATOM 740 C CA . ALA A 1 92 ? -7.289 -11.058 8.220 1.00 82.81 92 ALA A CA 1
ATOM 741 C C . ALA A 1 92 ? -6.201 -11.470 7.214 1.00 82.81 92 ALA A C 1
ATOM 743 O O . ALA A 1 92 ? -5.078 -11.773 7.614 1.00 82.81 92 ALA A O 1
ATOM 744 N N . LEU A 1 93 ? -6.525 -11.449 5.917 1.00 84.06 93 LEU A N 1
ATOM 745 C CA . LEU A 1 93 ? -5.685 -11.976 4.842 1.00 84.06 93 LEU A CA 1
ATOM 746 C C . LEU A 1 93 ? -5.820 -11.128 3.572 1.00 84.06 93 LEU A C 1
ATOM 748 O O . LEU A 1 93 ? -6.921 -10.712 3.221 1.00 84.06 93 LEU A O 1
ATOM 752 N N . ILE A 1 94 ? -4.704 -10.939 2.865 1.00 88.00 94 ILE A N 1
ATOM 753 C CA . ILE A 1 94 ? -4.671 -10.454 1.483 1.00 88.00 94 ILE A CA 1
ATOM 754 C C . ILE A 1 94 ? -4.144 -11.604 0.623 1.00 88.00 94 ILE A C 1
ATOM 756 O O . ILE A 1 94 ? -3.064 -12.128 0.890 1.00 88.00 94 ILE A O 1
ATOM 760 N N . LEU A 1 95 ? -4.910 -12.009 -0.389 1.00 89.06 95 LEU A N 1
ATOM 761 C CA . LEU A 1 95 ? -4.494 -13.016 -1.362 1.00 89.06 95 LEU A CA 1
ATOM 762 C C . LEU A 1 95 ? -4.508 -12.391 -2.754 1.00 89.06 95 LEU A C 1
ATOM 764 O O . LEU A 1 95 ? -5.552 -11.952 -3.230 1.00 89.06 95 LEU A O 1
ATOM 768 N N . GLN A 1 96 ? -3.351 -12.379 -3.405 1.00 88.62 96 GLN A N 1
ATOM 769 C CA . GLN A 1 96 ? -3.201 -11.952 -4.791 1.00 88.62 96 GLN A CA 1
ATOM 770 C C . GLN A 1 96 ? -2.872 -13.181 -5.644 1.00 88.62 96 GLN A C 1
ATOM 772 O O . GLN A 1 96 ? -2.180 -14.094 -5.192 1.00 88.62 96 GLN A O 1
ATOM 777 N N . ALA A 1 97 ? -3.362 -13.211 -6.879 1.00 85.50 97 ALA A N 1
ATOM 778 C CA . ALA A 1 97 ? -3.062 -14.263 -7.844 1.00 85.50 97 ALA A CA 1
ATOM 779 C C . ALA A 1 97 ? -2.890 -13.656 -9.239 1.00 85.50 97 ALA A C 1
ATOM 781 O O . ALA A 1 97 ? -3.537 -12.658 -9.566 1.00 85.50 97 ALA A O 1
ATOM 782 N N . SER A 1 98 ? -2.042 -14.274 -10.063 1.00 83.00 98 SER A N 1
ATOM 783 C CA . SER A 1 98 ? -2.014 -13.976 -11.492 1.00 83.00 98 SER A CA 1
ATOM 784 C C . SER A 1 98 ? -3.322 -14.428 -12.130 1.00 83.00 98 SER A C 1
ATOM 786 O O . SER A 1 98 ? -3.966 -15.366 -11.651 1.00 83.00 98 SER A O 1
ATOM 788 N N . ARG A 1 99 ? -3.685 -13.767 -13.225 1.00 75.19 99 ARG A N 1
ATOM 789 C CA . ARG A 1 99 ? -4.837 -14.153 -14.038 1.00 75.19 99 ARG A CA 1
ATOM 790 C C . ARG A 1 99 ? -4.648 -15.525 -14.685 1.00 75.19 99 ARG A C 1
ATOM 792 O O . ARG A 1 99 ? -3.479 -15.903 -14.930 1.00 75.19 99 ARG A O 1
#

Secondary structure (DSSP, 8-state):
-------B----SSSEEEETTEEEEEEETTEEEEEETTSTT-EEEEE-SS-EEEEEEETTEEEEEESSEEEEEETTEEEEEEEEE-SSS------B---

pLDDT: mean 81.66, std 18.72, range [28.59, 97.5]

Organism: Ancylostoma caninum (NCBI:txid29170)

Radius of gyration: 13.65 Å; chains: 1; bounding box: 36×41×27 Å